Protein AF-W7QNR9-F1 (afdb_monomer)

Radius of gyration: 24.82 Å; Cα contacts (8 Å, |Δi|>4): 281; chains: 1; bounding box: 29×34×114 Å

Secondary structure (DSSP, 8-state):
-----GGGSSSSSSSS-S-SSS--SS--PEEEEEEEEE-S-----S--EEEEEEEEPPTT-SS--TTTSEEEEEEEEE--SS--EEEEEE-SEEEEEEEEEESSSSSS--B-TTS-B-S-EEETT----SSSSPPGGGGEEEESS-EEEEEEEB----------

Foldseek 3Di:
DDPDDPVVVVVPPPDPPPPPDPPPDQPFFAKEKEWEDEPDPDDPPDFWKKKKWKWDDDPPDPADDPVRTDTPDMDIDTDDPPTDMDMDTGTWDKMWMKMWIDPPPPSDQDADPQQATQTFIKAAPGDDQPRHDDTSVNRMDTDPHHDYGYIYTYHDPDPPPPPD

InterPro domains:
  IPR018673 Protein of unknown function DUF2141 [PF09912] (77-145)

Solvent-accessible surface area (backbone atoms only — not comparable to full-atom values): 10393 Å² total; per-residue (Å²): 139,83,84,80,71,70,80,71,71,70,76,80,76,80,86,86,83,85,82,84,80,92,81,84,82,73,77,64,56,31,48,39,36,38,42,52,41,70,76,58,93,71,80,73,91,60,92,38,38,36,40,40,40,33,28,35,76,67,84,95,63,94,77,64,55,81,88,76,46,48,75,75,49,74,50,73,43,73,64,49,95,86,66,40,75,46,81,49,68,45,51,68,45,65,36,24,34,43,35,35,41,40,87,80,79,77,86,56,90,52,59,44,99,82,51,35,54,67,39,34,36,25,30,34,86,53,66,81,63,86,84,18,75,70,56,48,78,63,16,46,50,78,37,86,53,78,45,75,45,82,33,49,26,46,56,55,80,68,78,76,75,78,78,129

Nearest PDB structures (foldseek):
  7u23-assembly1_E  TM=4.316E-01  e=7.483E-01  Homo sapiens
  7u23-assembly1_F  TM=3.885E-01  e=6.688E-01  Homo sapiens
  1zlg-assembly1_A  TM=4.260E-01  e=2.054E+00  Homo sapiens
  7tyj-assembly1_B  TM=4.351E-01  e=1.736E+00  Homo sapiens
  2v9u-assembly1_A  TM=2.848E-01  e=7.898E+00  Mycolicibacterium smegmatis MC2 155

pLDDT: mean 80.39, std 18.27, range [36.78, 97.88]

Organism: NCBI:txid1328313

Mean predicted aligned error: 11.28 Å

Structure (mmCIF, N/CA/C/O backbone):
data_AF-W7QNR9-F1
#
_entry.id   AF-W7QNR9-F1
#
loop_
_atom_site.group_PDB
_atom_site.id
_atom_site.type_symbol
_atom_site.label_atom_id
_atom_site.label_alt_id
_atom_site.label_comp_id
_atom_site.label_asym_id
_atom_site.label_entity_id
_atom_site.label_seq_id
_atom_site.pdbx_PDB_ins_code
_atom_site.Cartn_x
_atom_site.Cartn_y
_atom_site.Cartn_z
_atom_site.occupancy
_atom_site.B_iso_or_equiv
_atom_site.auth_seq_id
_atom_site.auth_comp_id
_atom_site.auth_asym_id
_atom_site.auth_atom_id
_atom_site.pdbx_PDB_model_num
ATOM 1 N N . MET A 1 1 ? 7.020 2.705 78.654 1.00 44.97 1 MET A N 1
ATOM 2 C CA . MET A 1 1 ? 5.862 2.042 78.012 1.00 44.97 1 MET A CA 1
ATOM 3 C C . MET A 1 1 ? 5.223 3.017 77.033 1.00 44.97 1 MET A C 1
ATOM 5 O O . MET A 1 1 ? 4.418 3.840 77.438 1.00 44.97 1 MET A O 1
ATOM 9 N N . ILE A 1 2 ? 5.637 2.976 75.766 1.00 47.62 2 ILE A N 1
ATOM 10 C CA . ILE A 1 2 ? 5.077 3.809 74.694 1.00 47.62 2 ILE A CA 1
ATOM 11 C C . ILE A 1 2 ? 4.026 2.949 73.990 1.00 47.62 2 ILE A C 1
ATOM 13 O O . ILE A 1 2 ? 4.364 1.916 73.416 1.00 47.62 2 ILE A O 1
ATOM 17 N N . ARG A 1 3 ? 2.745 3.317 74.095 1.00 44.94 3 ARG A N 1
ATOM 18 C CA . ARG A 1 3 ? 1.669 2.655 73.346 1.00 44.94 3 ARG A CA 1
ATOM 19 C C . ARG A 1 3 ? 1.668 3.211 71.924 1.00 44.94 3 ARG A C 1
ATOM 21 O O . ARG A 1 3 ? 1.241 4.339 71.702 1.00 44.94 3 ARG A O 1
ATOM 28 N N . LEU A 1 4 ? 2.186 2.425 70.983 1.00 48.94 4 LEU A N 1
ATOM 29 C CA . LEU A 1 4 ? 2.176 2.745 69.559 1.00 48.94 4 LEU A CA 1
ATOM 30 C C . LEU A 1 4 ? 0.757 2.519 69.014 1.00 48.94 4 LEU A C 1
ATOM 32 O O . LEU A 1 4 ? 0.228 1.410 69.055 1.00 48.94 4 LEU A O 1
ATOM 36 N N . ASN A 1 5 ? 0.115 3.599 68.577 1.00 49.12 5 ASN A N 1
ATOM 37 C CA . ASN A 1 5 ? -1.287 3.620 68.177 1.00 49.12 5 ASN A CA 1
ATOM 38 C C . ASN A 1 5 ? -1.418 3.135 66.719 1.00 49.12 5 ASN A C 1
ATOM 40 O O . ASN A 1 5 ? -1.276 3.907 65.773 1.00 49.12 5 ASN A O 1
ATOM 44 N N . ILE A 1 6 ? -1.657 1.833 66.541 1.00 57.91 6 ILE A N 1
ATOM 45 C CA . ILE A 1 6 ? -1.739 1.140 65.235 1.00 57.91 6 ILE A CA 1
ATOM 46 C C . ILE A 1 6 ? -2.914 1.648 64.367 1.00 57.91 6 ILE A C 1
ATOM 48 O O . ILE A 1 6 ? -2.947 1.432 63.158 1.00 57.91 6 ILE A O 1
ATOM 52 N N . ALA A 1 7 ? -3.846 2.415 64.939 1.00 51.53 7 ALA A N 1
ATOM 53 C CA . ALA A 1 7 ? -5.002 2.957 64.227 1.00 51.53 7 ALA A CA 1
ATOM 54 C C . ALA A 1 7 ? -4.673 4.058 63.192 1.00 51.53 7 ALA A C 1
ATOM 56 O O . ALA A 1 7 ? -5.532 4.389 62.377 1.00 51.53 7 ALA A O 1
ATOM 57 N N . PHE A 1 8 ? -3.455 4.619 63.185 1.00 48.22 8 PHE A N 1
ATOM 58 C CA . PHE A 1 8 ? -3.082 5.668 62.222 1.00 48.22 8 PHE A CA 1
ATOM 59 C C . PHE A 1 8 ? -2.482 5.125 60.912 1.00 48.22 8 PHE A C 1
ATOM 61 O O . PHE A 1 8 ? -2.450 5.835 59.913 1.00 48.22 8 PHE A O 1
ATOM 68 N N . LEU A 1 9 ? -2.061 3.855 60.875 1.00 48.34 9 LEU A N 1
ATOM 69 C CA . LEU A 1 9 ? -1.374 3.275 59.709 1.00 48.34 9 LEU A CA 1
ATOM 70 C C . LEU A 1 9 ? -2.316 2.544 58.734 1.00 48.34 9 LEU A C 1
ATOM 72 O O . LEU A 1 9 ? -1.913 2.189 57.633 1.00 48.34 9 LEU A O 1
ATOM 76 N N . VAL A 1 10 ? -3.593 2.369 59.093 1.00 48.84 10 VAL A N 1
ATOM 77 C CA . VAL A 1 10 ? -4.581 1.620 58.284 1.00 48.84 10 VAL A CA 1
ATOM 78 C C . VAL A 1 10 ? -5.499 2.537 57.454 1.00 48.84 10 VAL A C 1
ATOM 80 O O . VAL A 1 10 ? -6.299 2.067 56.653 1.00 48.84 10 VAL A O 1
ATOM 83 N N . ARG A 1 11 ? -5.361 3.867 57.556 1.00 47.59 11 ARG A N 1
ATOM 84 C CA . ARG A 1 11 ? -6.134 4.831 56.739 1.00 47.59 11 ARG A CA 1
ATOM 85 C C . ARG A 1 11 ? -5.414 5.358 55.495 1.00 47.59 11 ARG A C 1
ATOM 87 O O . ARG A 1 11 ? -6.003 6.132 54.752 1.00 47.59 11 ARG A O 1
ATOM 94 N N . PHE A 1 12 ? -4.193 4.896 55.229 1.00 45.00 12 PHE A N 1
ATOM 95 C CA . PHE A 1 12 ? -3.447 5.222 54.007 1.00 45.00 12 PHE A CA 1
ATOM 96 C C . PHE A 1 12 ? -3.138 3.977 53.161 1.00 45.00 12 PHE A C 1
ATOM 98 O O . PHE A 1 12 ? -2.129 3.905 52.471 1.00 45.00 12 PHE A O 1
ATOM 105 N N . LEU A 1 13 ? -4.016 2.972 53.221 1.00 50.19 13 LEU A N 1
ATOM 106 C CA . LEU A 1 13 ? -3.968 1.787 52.360 1.00 50.19 13 LEU A CA 1
ATOM 107 C C . LEU A 1 13 ? -5.317 1.549 51.663 1.00 50.19 13 LEU A C 1
ATOM 109 O O . LEU A 1 13 ? -5.764 0.420 51.500 1.00 50.19 13 LEU A O 1
ATOM 113 N N . PHE A 1 14 ? -5.995 2.634 51.291 1.00 50.06 14 PHE A N 1
ATOM 114 C CA . PHE A 1 14 ? -7.274 2.597 50.582 1.00 50.06 14 PHE A CA 1
ATOM 115 C C . PHE A 1 14 ? -7.333 3.727 49.544 1.00 50.06 14 PHE A C 1
ATOM 117 O O . PHE A 1 14 ? -8.154 4.627 49.630 1.00 50.06 14 PHE A O 1
ATOM 124 N N . CYS A 1 15 ? -6.390 3.728 48.596 1.00 45.91 15 CYS A N 1
ATOM 125 C CA . CYS A 1 15 ? -6.476 4.537 47.368 1.00 45.91 15 CYS A CA 1
ATOM 126 C C . CYS A 1 15 ? -5.542 4.028 46.249 1.00 45.91 15 CYS A C 1
ATOM 128 O O . CYS A 1 15 ? -5.011 4.805 45.465 1.00 45.91 15 CYS A O 1
ATOM 130 N N . LEU A 1 16 ? -5.318 2.711 46.171 1.00 51.81 16 LEU A N 1
ATOM 131 C CA . LEU A 1 16 ? -4.515 2.077 45.112 1.00 51.81 16 LEU A CA 1
ATOM 132 C C . LEU A 1 16 ? -5.196 0.827 44.527 1.00 51.81 16 LEU A C 1
ATOM 134 O O . LEU A 1 16 ? -4.532 -0.117 44.125 1.00 51.81 16 LEU A O 1
ATOM 138 N N . LEU A 1 17 ? -6.531 0.806 44.471 1.00 52.75 17 LEU A N 1
ATOM 139 C CA . LEU A 1 17 ? -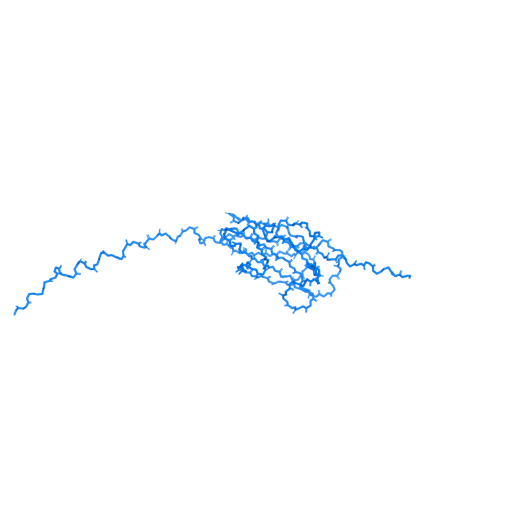7.296 -0.267 43.818 1.00 52.75 17 LEU A CA 1
ATOM 140 C C . LEU A 1 17 ? -8.424 0.308 42.949 1.00 52.75 17 LEU A C 1
ATOM 142 O O . LEU A 1 17 ? -9.589 -0.032 43.112 1.00 52.75 17 LEU A O 1
ATOM 146 N N . ALA A 1 18 ? -8.072 1.206 42.028 1.00 51.34 18 ALA A N 1
ATOM 147 C CA . ALA A 1 18 ? -8.971 1.646 40.955 1.00 51.34 18 ALA A CA 1
ATOM 148 C C . ALA A 1 18 ? -8.267 1.730 39.586 1.00 51.34 18 ALA A C 1
ATOM 150 O O . ALA A 1 18 ? -8.649 2.517 38.731 1.00 51.34 18 ALA A O 1
ATOM 151 N N . PHE A 1 19 ? -7.239 0.903 39.368 1.00 54.84 19 PHE A N 1
ATOM 152 C CA . PHE A 1 19 ? -6.662 0.668 38.036 1.00 54.84 19 PHE A CA 1
ATOM 153 C C . PHE A 1 19 ? -6.503 -0.827 37.733 1.00 54.84 19 PHE A C 1
ATOM 155 O O . PHE A 1 19 ? -5.618 -1.236 36.988 1.00 54.84 19 PHE A O 1
ATOM 162 N N . SER A 1 20 ? -7.356 -1.680 38.298 1.00 47.09 20 SER A N 1
ATOM 163 C CA . SER A 1 20 ? -7.442 -3.072 37.856 1.00 47.09 20 SER A CA 1
ATOM 164 C C . SER A 1 20 ? -8.503 -3.205 36.763 1.00 47.09 20 SER A C 1
ATOM 166 O O . SER A 1 20 ? -9.695 -3.114 37.040 1.00 47.09 20 SER A O 1
ATOM 168 N N . SER A 1 21 ? -8.029 -3.478 35.545 1.00 50.34 21 SER A N 1
ATOM 169 C CA . SER A 1 21 ? -8.770 -4.081 34.424 1.00 50.34 21 SER A CA 1
ATOM 170 C C . SER A 1 21 ? -9.635 -3.199 33.520 1.00 50.34 21 SER A C 1
ATOM 172 O O . SER A 1 21 ? -10.774 -3.543 33.228 1.00 50.34 21 SER A O 1
ATOM 174 N N . VAL A 1 22 ? -9.049 -2.165 32.909 1.00 54.72 22 VAL A N 1
ATOM 175 C CA . VAL A 1 22 ? -9.514 -1.721 31.574 1.00 54.72 22 VAL A CA 1
ATOM 176 C C . VAL A 1 22 ? -8.348 -1.689 30.584 1.00 54.72 22 VAL A C 1
ATOM 178 O O . VAL A 1 22 ? -8.018 -0.661 30.011 1.00 54.72 22 VAL A O 1
ATOM 181 N N . LYS A 1 23 ? -7.658 -2.820 30.420 1.00 54.06 23 LYS A N 1
ATOM 182 C CA . LYS A 1 23 ? -6.692 -3.0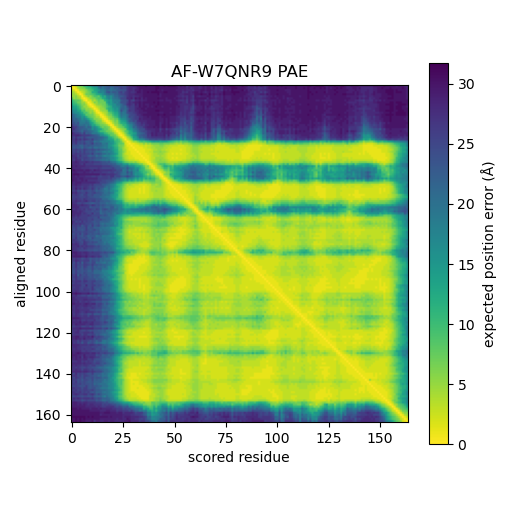41 29.330 1.00 54.06 23 LYS A CA 1
ATOM 183 C C . LYS A 1 23 ? -6.601 -4.532 29.018 1.00 54.06 23 LYS A C 1
ATOM 185 O O . LYS A 1 23 ? -5.625 -5.161 29.399 1.00 54.06 23 LYS A O 1
ATOM 190 N N . SER A 1 24 ? -7.620 -5.136 28.408 1.00 52.06 24 SER A N 1
ATOM 191 C CA . SER A 1 24 ? -7.444 -6.495 27.859 1.00 52.06 24 SER A CA 1
ATOM 192 C C . SER A 1 24 ? -8.574 -6.935 26.927 1.00 52.06 24 SER A C 1
ATOM 194 O O . SER A 1 24 ? -9.223 -7.946 27.154 1.00 52.06 24 SER A O 1
ATOM 196 N N . LEU A 1 25 ? -8.842 -6.157 25.879 1.00 50.56 25 LEU A N 1
ATOM 197 C CA . LEU A 1 25 ? -9.560 -6.650 24.690 1.00 50.56 25 LEU A CA 1
ATOM 198 C C . LEU A 1 25 ? -8.908 -6.178 23.372 1.00 50.56 25 LEU A C 1
ATOM 200 O O . LEU A 1 25 ? -9.294 -6.641 22.310 1.00 50.56 25 LEU A O 1
ATOM 204 N N . ALA A 1 26 ? -7.890 -5.309 23.431 1.00 53.50 26 ALA A N 1
ATOM 205 C CA . ALA A 1 26 ? -7.211 -4.739 22.260 1.00 53.50 26 ALA A CA 1
ATOM 206 C C . ALA A 1 26 ? -5.918 -5.481 21.844 1.00 53.50 26 ALA A C 1
ATOM 208 O O . ALA A 1 26 ? -5.225 -5.032 20.936 1.00 53.50 26 ALA A O 1
ATOM 209 N N . ASP A 1 27 ? -5.568 -6.593 22.502 1.00 61.16 27 ASP A N 1
ATOM 210 C CA . ASP A 1 27 ? -4.241 -7.227 22.359 1.00 61.16 27 ASP A CA 1
ATOM 211 C C . ASP A 1 27 ? -4.179 -8.385 21.350 1.00 61.16 27 ASP A C 1
ATOM 213 O O . ASP A 1 27 ? -3.099 -8.885 21.024 1.00 61.16 27 ASP A O 1
ATOM 217 N N . SER A 1 28 ? -5.316 -8.834 20.815 1.00 81.75 28 SER A N 1
ATOM 218 C CA . SER A 1 28 ? -5.305 -9.838 19.753 1.00 81.75 28 SER A CA 1
ATOM 219 C C . SER A 1 28 ? -4.919 -9.179 18.429 1.00 81.75 28 SER A C 1
ATOM 221 O O . SER A 1 28 ? -5.746 -8.542 17.777 1.00 81.75 28 SER A O 1
ATOM 223 N N . LYS A 1 29 ? -3.658 -9.337 18.016 1.00 93.56 29 LYS A N 1
ATOM 224 C CA . LYS A 1 29 ? -3.232 -8.976 16.660 1.00 93.56 29 LYS A CA 1
ATOM 225 C C . LYS A 1 29 ? -3.916 -9.893 15.644 1.00 93.56 29 LYS A C 1
ATOM 227 O O . LYS A 1 29 ? -3.768 -11.115 15.710 1.00 93.56 29 LYS A O 1
ATOM 232 N N . LEU A 1 30 ? -4.631 -9.297 14.703 1.00 95.81 30 LEU A N 1
ATOM 233 C CA . LEU A 1 30 ? -5.327 -9.963 13.614 1.00 95.81 30 LEU A CA 1
ATOM 234 C C . LEU A 1 30 ? -4.379 -10.165 12.424 1.00 95.81 30 LEU A C 1
ATOM 236 O O . LEU A 1 30 ? -3.525 -9.308 12.175 1.00 95.81 30 LEU A O 1
ATOM 240 N N . PRO A 1 31 ? -4.485 -11.291 11.698 1.00 97.12 31 PRO A N 1
ATOM 241 C CA . PRO A 1 31 ? -3.691 -11.520 10.501 1.00 97.12 31 PRO A CA 1
ATOM 242 C C . PRO A 1 31 ? -4.174 -10.624 9.355 1.00 97.12 31 PRO A C 1
ATOM 244 O O . PRO A 1 31 ? -5.373 -10.502 9.106 1.00 97.12 31 PRO A O 1
ATOM 247 N N . LEU A 1 32 ? -3.218 -10.025 8.653 1.00 97.44 32 LEU A N 1
ATOM 248 C CA . LEU A 1 32 ? -3.436 -9.140 7.517 1.00 97.44 32 LEU A CA 1
ATOM 249 C C . LEU A 1 32 ? -2.510 -9.558 6.374 1.00 97.44 32 LEU A C 1
ATOM 251 O O . LEU A 1 32 ? -1.290 -9.546 6.532 1.00 97.44 32 LEU A O 1
ATOM 255 N N . GLY A 1 33 ? -3.090 -9.924 5.237 1.00 97.00 33 GLY A N 1
ATOM 256 C CA . GLY A 1 33 ? -2.375 -10.332 4.034 1.00 97.00 33 GLY A CA 1
ATOM 257 C C . GLY A 1 33 ? -2.536 -9.331 2.892 1.00 97.00 33 GLY A C 1
ATOM 258 O O . GLY A 1 33 ? -3.632 -8.829 2.647 1.00 97.00 33 GLY A O 1
ATOM 259 N N . PHE A 1 34 ? -1.466 -9.100 2.137 1.00 97.75 34 PHE A N 1
ATOM 260 C CA . PHE A 1 34 ? -1.510 -8.368 0.873 1.00 97.75 34 PHE A CA 1
ATOM 261 C C . PHE A 1 34 ? -0.967 -9.236 -0.249 1.00 97.75 34 PHE A C 1
ATOM 263 O O . PHE A 1 34 ? 0.200 -9.627 -0.231 1.00 97.75 34 PHE A O 1
ATOM 270 N N . ASN A 1 35 ? -1.807 -9.516 -1.237 1.00 96.38 35 ASN A N 1
ATOM 271 C CA . ASN A 1 35 ? -1.392 -10.156 -2.473 1.00 96.38 35 ASN A CA 1
ATOM 272 C C . ASN A 1 35 ? -1.076 -9.074 -3.507 1.00 96.38 35 ASN A C 1
ATOM 274 O O . ASN A 1 35 ? -1.967 -8.380 -3.997 1.00 96.38 35 ASN A O 1
ATOM 278 N N . ILE A 1 36 ? 0.208 -8.892 -3.798 1.00 94.62 36 ILE A N 1
ATOM 279 C CA . ILE A 1 36 ? 0.696 -7.778 -4.601 1.00 94.62 36 ILE A CA 1
ATOM 280 C C . ILE A 1 36 ? 0.916 -8.248 -6.035 1.00 94.62 36 ILE A C 1
ATOM 282 O O . ILE A 1 36 ? 1.752 -9.101 -6.331 1.00 94.62 36 ILE A O 1
ATOM 286 N N . THR A 1 37 ? 0.174 -7.633 -6.946 1.00 91.38 37 THR A N 1
ATOM 287 C CA . THR A 1 37 ? 0.260 -7.872 -8.384 1.00 91.38 37 THR A CA 1
ATOM 288 C C . THR A 1 37 ? 0.754 -6.618 -9.078 1.00 91.38 37 THR A C 1
ATOM 290 O O . THR A 1 37 ? 0.336 -5.505 -8.761 1.00 91.38 37 THR A O 1
ATOM 293 N N . ILE A 1 38 ? 1.648 -6.786 -10.043 1.00 86.62 38 ILE A N 1
ATOM 294 C CA . ILE A 1 38 ? 2.074 -5.692 -10.907 1.00 86.62 38 ILE A CA 1
ATOM 295 C C . ILE A 1 38 ? 1.277 -5.803 -12.195 1.00 86.62 38 ILE A C 1
ATOM 297 O O . ILE A 1 38 ? 1.236 -6.857 -12.820 1.00 86.62 38 ILE A O 1
ATOM 301 N N . THR A 1 39 ? 0.609 -4.717 -12.564 1.00 75.06 39 THR A N 1
ATOM 302 C CA . THR A 1 39 ? -0.313 -4.701 -13.711 1.00 75.06 39 THR A CA 1
ATOM 303 C C . THR A 1 39 ? 0.351 -4.384 -15.049 1.00 75.06 39 THR A C 1
ATOM 305 O O . THR A 1 39 ? -0.345 -4.332 -16.059 1.00 75.06 39 THR A O 1
ATOM 308 N N . ASP A 1 40 ? 1.660 -4.141 -15.069 1.00 67.69 40 ASP A N 1
ATOM 309 C CA . ASP A 1 40 ? 2.391 -3.781 -16.283 1.00 67.69 40 ASP A CA 1
ATOM 310 C C . ASP A 1 40 ? 3.180 -4.973 -16.835 1.00 67.69 40 ASP A C 1
ATOM 312 O O . ASP A 1 40 ? 3.671 -5.808 -16.077 1.00 67.69 40 ASP A O 1
ATOM 316 N N . ASP A 1 41 ? 3.381 -4.990 -18.152 1.00 58.56 41 ASP A N 1
ATOM 317 C CA . ASP A 1 41 ? 4.182 -5.992 -18.876 1.00 58.56 41 ASP A CA 1
ATOM 318 C C . ASP A 1 41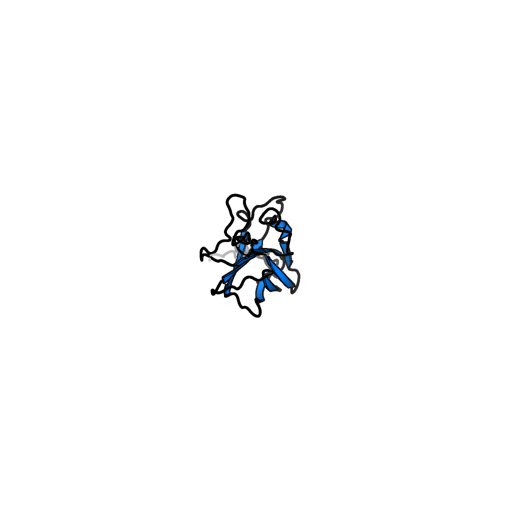 ? 5.697 -5.782 -18.663 1.00 58.56 41 ASP A C 1
ATOM 320 O O . ASP A 1 41 ? 6.537 -6.229 -19.454 1.00 58.56 41 ASP A O 1
ATOM 324 N N . PHE A 1 42 ? 6.071 -5.023 -17.631 1.00 59.44 42 PHE A N 1
ATOM 325 C CA . PHE A 1 42 ? 7.440 -4.602 -17.410 1.00 59.44 42 PHE A CA 1
ATOM 326 C C . PHE A 1 42 ? 8.283 -5.806 -16.989 1.00 59.44 42 PHE A C 1
ATOM 328 O O . PHE A 1 42 ? 8.045 -6.437 -15.959 1.00 59.44 42 PHE A O 1
ATOM 335 N N . LYS A 1 43 ? 9.300 -6.130 -17.791 1.00 57.38 43 LYS A N 1
ATOM 336 C CA . LYS A 1 43 ? 10.303 -7.122 -17.412 1.00 57.38 43 LYS A CA 1
ATOM 337 C C . LYS A 1 43 ? 11.254 -6.484 -16.412 1.00 57.38 43 LYS A C 1
ATOM 339 O O . LYS A 1 43 ? 12.126 -5.696 -16.769 1.00 57.38 43 LYS A O 1
ATOM 344 N N . TYR A 1 44 ? 11.061 -6.820 -15.148 1.00 61.34 44 TYR A N 1
ATOM 345 C CA . TYR A 1 44 ? 11.954 -6.430 -14.071 1.00 61.34 44 TYR A CA 1
ATOM 346 C C . TYR A 1 44 ? 13.248 -7.259 -14.164 1.00 61.34 44 TYR A C 1
ATOM 348 O O . TYR A 1 44 ? 13.342 -8.349 -13.617 1.00 61.34 44 TYR A O 1
ATOM 356 N N . GLU A 1 45 ? 14.240 -6.766 -14.916 1.00 57.53 45 GLU A N 1
ATOM 357 C CA . GLU A 1 45 ? 15.539 -7.442 -15.127 1.00 57.53 45 GLU A CA 1
ATOM 358 C C . GLU A 1 45 ? 16.490 -7.351 -13.915 1.00 57.53 45 GLU A C 1
ATOM 360 O O . GLU A 1 45 ? 17.546 -7.981 -13.902 1.00 57.53 45 GLU A O 1
ATOM 365 N N . LYS A 1 46 ? 16.130 -6.571 -12.887 1.00 66.12 46 LYS A N 1
ATOM 366 C CA . LYS A 1 46 ? 16.884 -6.422 -11.634 1.00 66.12 46 LYS A CA 1
ATOM 367 C C . LYS A 1 46 ? 16.099 -6.988 -10.450 1.00 66.12 46 LYS A C 1
ATOM 369 O O . LYS A 1 46 ? 14.874 -7.056 -10.482 1.00 66.12 46 LYS A O 1
ATOM 374 N N . ASN A 1 47 ? 16.818 -7.319 -9.379 1.00 73.50 47 ASN A N 1
ATOM 375 C CA . ASN A 1 47 ? 16.220 -7.592 -8.074 1.00 73.50 47 ASN A CA 1
ATOM 376 C C . ASN A 1 47 ? 15.696 -6.275 -7.496 1.00 73.50 47 ASN A C 1
ATOM 378 O O . ASN A 1 47 ? 16.472 -5.495 -6.951 1.00 73.50 47 ASN A O 1
ATOM 382 N N . PHE A 1 48 ? 14.403 -6.014 -7.649 1.00 83.19 48 PHE A N 1
ATOM 383 C CA . PHE A 1 48 ? 13.764 -4.865 -7.017 1.00 83.19 48 PHE A CA 1
ATOM 384 C C . PHE A 1 48 ? 13.196 -5.241 -5.651 1.00 83.19 48 PHE A C 1
ATOM 386 O O . PHE A 1 48 ? 12.913 -6.412 -5.390 1.00 83.19 48 PHE A O 1
ATOM 393 N N . VAL A 1 49 ? 13.005 -4.246 -4.791 1.00 90.25 49 VAL A N 1
ATOM 394 C CA . VAL A 1 49 ? 12.396 -4.418 -3.471 1.00 90.25 49 VAL A CA 1
ATOM 395 C C . VAL A 1 49 ? 10.995 -3.820 -3.498 1.00 90.25 49 VAL A C 1
ATOM 397 O O . VAL A 1 49 ? 10.792 -2.701 -3.962 1.00 90.25 49 VAL A O 1
ATOM 400 N N . ILE A 1 50 ? 10.018 -4.579 -3.006 1.00 92.62 50 ILE A N 1
ATOM 401 C CA . ILE A 1 50 ? 8.679 -4.077 -2.718 1.00 92.62 50 ILE A CA 1
ATOM 402 C C . ILE A 1 50 ? 8.695 -3.494 -1.314 1.00 92.62 50 ILE A C 1
ATOM 404 O O . ILE A 1 50 ? 8.973 -4.199 -0.344 1.00 92.62 50 ILE A O 1
ATOM 408 N N . HIS A 1 51 ? 8.331 -2.225 -1.218 1.00 95.62 51 HIS A N 1
ATOM 409 C CA . HIS A 1 51 ? 8.093 -1.515 0.023 1.00 95.62 51 HIS A CA 1
ATOM 410 C C . HIS A 1 51 ? 6.596 -1.539 0.309 1.00 95.62 51 HIS A C 1
ATOM 412 O O . HIS A 1 51 ? 5.787 -1.158 -0.533 1.00 95.62 51 HIS A O 1
ATOM 418 N N . THR A 1 52 ? 6.227 -2.007 1.494 1.00 96.56 52 THR A N 1
ATOM 419 C CA . THR A 1 52 ? 4.868 -1.975 2.038 1.00 96.56 52 THR A CA 1
ATOM 420 C C . THR A 1 52 ? 4.880 -1.062 3.247 1.00 96.56 52 THR A C 1
ATOM 422 O O . THR A 1 52 ? 5.605 -1.329 4.198 1.00 96.56 52 THR A O 1
ATOM 425 N N . GLN A 1 53 ? 4.090 0.001 3.222 1.00 96.88 53 GLN A N 1
ATOM 426 C CA . GLN A 1 53 ? 3.993 0.973 4.305 1.00 96.88 53 GLN A CA 1
ATOM 427 C C . GLN A 1 53 ? 2.560 1.012 4.818 1.00 96.88 53 GLN A C 1
ATOM 429 O O . GLN A 1 53 ? 1.623 1.168 4.033 1.00 96.88 53 GLN A O 1
ATOM 434 N N . ILE A 1 54 ? 2.400 0.862 6.131 1.00 97.19 54 ILE A N 1
ATOM 435 C CA . ILE A 1 54 ? 1.115 0.884 6.823 1.00 97.19 54 ILE A CA 1
ATOM 436 C C . ILE A 1 54 ? 1.050 2.125 7.697 1.00 97.19 54 ILE A C 1
ATOM 438 O O . ILE A 1 54 ? 1.942 2.385 8.503 1.00 97.19 54 ILE A O 1
ATOM 442 N N . TYR A 1 55 ? -0.048 2.849 7.571 1.00 95.94 55 TYR A N 1
ATOM 443 C CA . TYR A 1 55 ? -0.294 4.120 8.222 1.00 95.94 55 TYR A CA 1
ATOM 444 C C . TYR A 1 55 ? -1.574 4.084 9.038 1.00 95.94 55 TYR A C 1
ATOM 446 O O . TYR A 1 55 ? -2.478 3.288 8.773 1.00 95.94 55 TYR A O 1
ATOM 454 N N . GLN A 1 56 ? -1.665 4.998 9.995 1.00 92.62 56 GLN A N 1
ATOM 455 C CA . GLN A 1 56 ? -2.885 5.279 10.733 1.00 92.62 56 GLN A CA 1
ATOM 456 C C . GLN A 1 56 ? -3.274 6.738 10.508 1.00 92.62 56 GLN A C 1
ATOM 458 O O . GLN A 1 56 ? -2.465 7.648 10.710 1.00 92.62 56 GLN A O 1
ATOM 463 N N . LEU A 1 57 ? -4.518 6.958 10.079 1.00 87.94 57 LEU A N 1
ATOM 464 C CA . LEU A 1 57 ? -5.064 8.305 9.980 1.00 87.94 57 LEU A CA 1
ATOM 465 C C . LEU A 1 57 ? -5.274 8.883 11.385 1.00 87.94 57 LEU A C 1
ATOM 467 O O . LEU A 1 57 ? -5.814 8.183 12.248 1.00 87.94 57 LEU A O 1
ATOM 471 N N . PRO A 1 58 ? -4.892 10.148 11.624 1.00 82.56 58 PRO A N 1
ATOM 472 C CA . PRO A 1 58 ? -5.311 10.847 12.826 1.00 82.56 58 PRO A CA 1
ATOM 473 C C . PRO A 1 58 ? -6.836 10.996 12.819 1.00 82.56 58 PRO A C 1
ATOM 475 O O . PRO A 1 58 ? -7.449 11.231 11.774 1.00 82.56 58 PRO A O 1
ATOM 478 N N . GLU A 1 59 ? -7.456 10.851 13.988 1.00 75.75 59 GLU A N 1
ATOM 479 C CA . GLU A 1 59 ? -8.883 11.114 14.111 1.00 75.75 59 GLU A CA 1
ATOM 480 C C . GLU A 1 59 ? -9.189 12.598 13.808 1.00 75.75 59 GLU A C 1
ATOM 482 O O . GLU A 1 59 ? -8.370 13.484 14.043 1.00 75.75 59 GLU A O 1
ATOM 487 N N . GLN A 1 60 ? -10.393 12.862 13.291 1.00 65.00 60 GLN A N 1
ATOM 488 C CA . GLN A 1 60 ? -10.947 14.205 13.058 1.00 65.00 60 GLN A CA 1
ATOM 489 C C . GLN A 1 60 ? -10.280 15.088 11.978 1.00 65.00 60 GLN A C 1
ATOM 491 O O . GLN A 1 60 ? -10.525 16.295 11.965 1.00 65.00 60 GLN A O 1
ATOM 496 N N . THR A 1 61 ? -9.552 14.523 11.009 1.00 68.56 61 THR A N 1
ATOM 497 C CA . THR A 1 61 ? -9.007 15.312 9.885 1.00 68.56 61 THR A CA 1
ATOM 498 C C . THR A 1 61 ? -9.638 14.932 8.545 1.00 68.56 61 THR A C 1
ATOM 500 O O . THR A 1 61 ? -9.594 13.780 8.124 1.00 68.56 61 THR A O 1
ATOM 503 N N . THR A 1 62 ? -10.232 15.912 7.859 1.00 64.56 62 THR A N 1
ATOM 504 C CA . THR A 1 62 ? -10.890 15.733 6.550 1.00 64.56 62 THR A CA 1
ATOM 505 C C . THR A 1 62 ? -9.924 15.733 5.367 1.00 64.56 62 THR A C 1
ATOM 507 O O . THR A 1 62 ? -10.264 15.199 4.316 1.00 64.56 62 THR A O 1
ATOM 510 N N . GLU A 1 63 ? -8.728 16.303 5.522 1.00 78.19 63 GLU A N 1
ATOM 511 C CA . GLU A 1 63 ? -7.729 16.416 4.458 1.00 78.19 63 GLU A CA 1
ATOM 512 C C . GLU A 1 63 ? -6.329 16.271 5.067 1.00 78.19 63 GLU A C 1
ATOM 514 O O . GLU A 1 63 ? -5.887 17.117 5.842 1.00 78.19 63 GLU A O 1
ATOM 519 N N . VAL A 1 64 ? -5.661 15.150 4.787 1.00 85.25 64 VAL A N 1
ATOM 520 C CA . VAL A 1 64 ? -4.332 14.822 5.328 1.00 85.25 64 VAL A CA 1
ATOM 521 C C . VAL A 1 64 ? -3.421 14.439 4.175 1.00 85.25 64 VAL A C 1
ATOM 523 O O . VAL A 1 64 ? -3.860 13.737 3.267 1.00 85.25 64 VAL A O 1
ATOM 526 N N . ASN A 1 65 ? -2.154 14.850 4.211 1.00 87.94 65 ASN A N 1
ATOM 527 C CA . ASN A 1 65 ? -1.161 14.402 3.237 1.00 87.94 65 ASN A CA 1
ATOM 528 C C . ASN A 1 65 ? -0.425 13.155 3.734 1.00 87.94 65 ASN A C 1
ATOM 530 O O . ASN A 1 65 ? -0.264 12.946 4.935 1.00 87.94 65 ASN A O 1
ATOM 534 N N . TRP A 1 66 ? 0.123 12.369 2.806 1.00 88.12 66 TRP A N 1
ATOM 535 C CA . TRP A 1 66 ? 0.958 11.201 3.125 1.00 88.12 66 TRP A CA 1
ATOM 536 C C . TRP A 1 66 ? 2.190 11.525 3.986 1.00 88.12 66 TRP A C 1
ATOM 538 O O . TRP A 1 66 ? 2.693 10.646 4.677 1.00 88.12 66 TRP A O 1
ATOM 548 N N . ALA A 1 67 ? 2.677 12.768 3.957 1.00 86.81 67 ALA A N 1
ATOM 549 C CA . ALA A 1 67 ? 3.798 13.214 4.786 1.00 86.81 67 ALA A CA 1
ATOM 550 C C . ALA A 1 67 ? 3.413 13.460 6.258 1.00 86.81 67 ALA A C 1
ATOM 552 O O . ALA A 1 67 ? 4.289 13.459 7.119 1.00 86.81 67 ALA A O 1
ATOM 553 N N . ASP A 1 68 ? 2.120 13.653 6.534 1.00 87.69 68 ASP A N 1
ATOM 554 C CA . ASP A 1 68 ? 1.608 14.094 7.836 1.00 87.69 68 ASP A CA 1
ATOM 555 C C . ASP A 1 68 ? 0.922 12.957 8.619 1.00 87.69 68 ASP A C 1
ATOM 557 O O . ASP A 1 68 ? 0.486 13.151 9.755 1.00 87.69 68 ASP A O 1
ATOM 561 N N . ILE A 1 69 ? 0.804 11.765 8.024 1.00 90.56 69 ILE A N 1
ATOM 562 C CA . ILE A 1 69 ? 0.209 10.586 8.666 1.00 90.56 69 ILE A CA 1
ATOM 563 C C . ILE A 1 69 ? 1.262 9.742 9.386 1.00 90.56 69 ILE A C 1
ATOM 565 O O . ILE A 1 69 ? 2.408 9.620 8.955 1.00 90.56 69 ILE A O 1
ATOM 569 N N . LEU A 1 70 ? 0.850 9.107 10.483 1.00 90.44 70 LEU A N 1
ATOM 570 C CA . LEU A 1 70 ? 1.725 8.250 11.271 1.00 90.44 70 LEU A CA 1
ATOM 571 C C . LEU A 1 70 ? 1.969 6.925 10.543 1.00 90.44 70 LEU A C 1
ATOM 573 O O . LEU A 1 70 ? 1.033 6.148 10.345 1.00 90.44 70 LEU A O 1
ATOM 577 N N . GLU A 1 71 ? 3.226 6.640 10.199 1.00 94.06 71 GLU A N 1
ATOM 578 C CA . GLU A 1 71 ? 3.640 5.300 9.773 1.00 94.06 71 GLU A CA 1
ATOM 579 C C . GLU A 1 71 ? 3.657 4.367 10.990 1.00 94.06 71 GLU A C 1
ATOM 581 O O . GLU A 1 71 ? 4.407 4.566 11.945 1.00 94.06 71 GLU A O 1
ATOM 586 N N . VAL A 1 72 ? 2.797 3.350 10.964 1.00 94.69 72 VAL A N 1
ATOM 587 C CA . VAL A 1 72 ? 2.683 2.331 12.014 1.00 94.69 72 VAL A CA 1
ATOM 588 C C . VAL A 1 72 ? 3.779 1.288 11.851 1.00 94.69 72 VAL A C 1
ATOM 590 O O . VAL A 1 72 ? 4.383 0.847 12.829 1.00 94.69 72 VAL A O 1
ATOM 593 N N . THR A 1 73 ? 4.003 0.845 10.615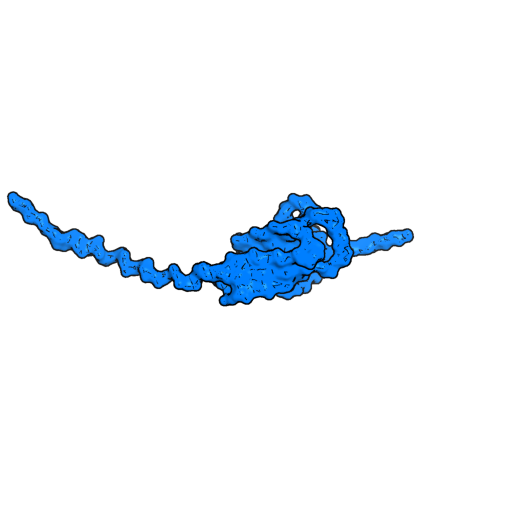 1.00 95.12 73 THR A N 1
ATOM 594 C CA . THR A 1 73 ? 5.019 -0.152 10.287 1.00 95.12 73 THR A CA 1
ATOM 595 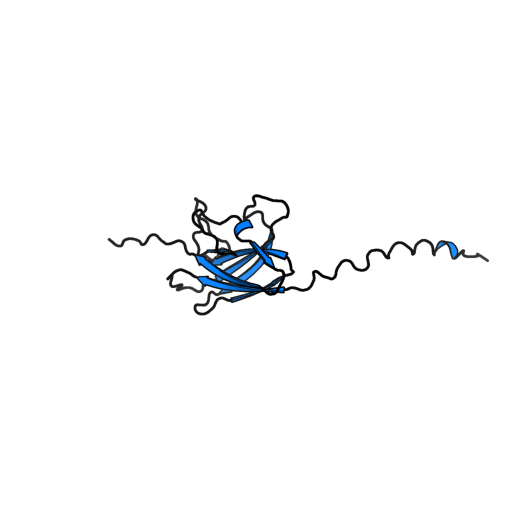C C . THR A 1 73 ? 5.308 -0.157 8.791 1.00 95.12 73 THR A C 1
ATOM 597 O O . THR A 1 73 ? 4.441 0.170 7.977 1.00 95.12 73 THR A O 1
ATOM 600 N N . SER A 1 74 ? 6.507 -0.599 8.433 1.00 95.44 74 SER A N 1
ATOM 601 C CA . SER A 1 74 ? 6.901 -0.901 7.065 1.00 95.44 74 SER A CA 1
ATOM 602 C C . SER A 1 74 ? 7.490 -2.304 6.959 1.00 95.44 74 SER A C 1
ATOM 604 O O . SER A 1 74 ? 8.049 -2.863 7.905 1.00 95.44 74 SER A O 1
ATOM 606 N N . HIS A 1 75 ? 7.315 -2.899 5.786 1.00 95.25 75 HIS A N 1
ATOM 607 C CA . HIS A 1 75 ? 7.849 -4.196 5.418 1.00 95.25 75 HIS A CA 1
ATOM 608 C C . HIS A 1 75 ? 8.484 -4.102 4.035 1.00 95.25 75 HIS A C 1
ATOM 610 O O . HIS A 1 75 ? 7.943 -3.463 3.133 1.00 95.25 75 HIS A O 1
ATOM 616 N N . HIS A 1 76 ? 9.619 -4.771 3.866 1.00 94.06 76 HIS A N 1
ATOM 617 C CA . HIS A 1 76 ? 10.393 -4.750 2.634 1.00 94.06 76 HIS A CA 1
ATOM 618 C C . HIS A 1 76 ? 10.714 -6.183 2.246 1.00 94.06 76 HIS A C 1
ATOM 620 O O . HIS A 1 76 ? 11.218 -6.948 3.072 1.00 94.06 76 HIS A O 1
ATOM 626 N N . GLN A 1 77 ? 10.445 -6.548 0.997 1.00 92.25 77 GLN A N 1
ATOM 627 C CA . GLN A 1 77 ? 10.826 -7.856 0.477 1.00 92.25 77 GLN A CA 1
ATOM 628 C C . GLN A 1 77 ? 11.286 -7.775 -0.975 1.00 92.25 77 GLN A C 1
ATOM 630 O O . GLN A 1 77 ? 10.794 -6.926 -1.720 1.00 92.25 77 GLN A O 1
ATOM 635 N N . PRO A 1 78 ? 12.186 -8.668 -1.417 1.00 90.81 78 PRO A N 1
ATOM 636 C CA . PRO A 1 78 ? 12.501 -8.790 -2.831 1.00 90.81 78 PRO A CA 1
ATOM 637 C C . PRO A 1 78 ? 11.241 -9.114 -3.638 1.00 90.81 78 PRO A C 1
ATOM 639 O O . PRO A 1 78 ? 10.454 -9.979 -3.247 1.00 90.81 78 PRO A O 1
ATOM 642 N N . TYR A 1 79 ? 11.081 -8.448 -4.777 1.00 87.62 79 TYR A N 1
ATOM 643 C CA . TYR A 1 79 ? 10.081 -8.802 -5.772 1.00 87.62 79 TYR A CA 1
ATOM 644 C C . TYR A 1 79 ? 10.358 -10.209 -6.316 1.00 87.62 79 TYR A C 1
ATOM 646 O O . TYR A 1 79 ? 11.490 -10.550 -6.665 1.00 87.62 79 TYR A O 1
ATOM 654 N N . LYS A 1 80 ? 9.304 -11.018 -6.407 1.00 86.06 80 LYS A N 1
ATOM 655 C CA . LYS A 1 80 ? 9.314 -12.368 -6.973 1.00 86.06 80 LYS A CA 1
ATOM 656 C C . LYS A 1 80 ? 8.379 -12.404 -8.177 1.00 86.06 80 LYS A C 1
ATOM 658 O O . LYS A 1 80 ? 7.273 -11.871 -8.115 1.00 86.06 80 LYS A O 1
ATOM 663 N N . SER A 1 81 ? 8.797 -13.062 -9.256 1.00 76.69 81 SER A N 1
ATOM 664 C CA . SER A 1 81 ? 7.985 -13.205 -10.476 1.00 76.69 81 SER A CA 1
ATOM 665 C C . SER A 1 81 ? 6.674 -13.951 -10.241 1.00 76.69 81 SER A C 1
ATOM 667 O O . SER A 1 81 ? 5.680 -13.657 -10.897 1.00 76.69 81 SER A O 1
ATOM 669 N N . ASP A 1 82 ? 6.678 -14.903 -9.308 1.00 79.69 82 ASP A N 1
ATOM 670 C CA . ASP A 1 82 ? 5.605 -15.892 -9.200 1.00 79.69 82 ASP A CA 1
ATOM 671 C C . ASP A 1 82 ? 4.496 -15.426 -8.250 1.00 79.69 82 ASP A C 1
ATOM 673 O O . ASP A 1 82 ? 3.317 -15.444 -8.597 1.00 79.69 82 ASP A O 1
ATOM 677 N N . SER A 1 83 ? 4.866 -14.992 -7.041 1.00 85.62 83 SER A N 1
ATOM 678 C CA . SER A 1 83 ? 3.917 -14.540 -6.020 1.00 85.62 83 SER A CA 1
ATOM 679 C C . SER A 1 83 ? 4.561 -13.558 -5.046 1.00 85.62 83 SER A C 1
ATOM 681 O O . SER A 1 83 ? 5.619 -13.852 -4.480 1.00 85.62 83 SER A O 1
ATOM 683 N N . ASN A 1 84 ? 3.880 -12.443 -4.780 1.00 92.31 84 ASN A N 1
ATOM 684 C CA . ASN A 1 84 ? 4.303 -11.437 -3.808 1.00 92.31 84 ASN A CA 1
ATOM 685 C C . ASN A 1 84 ? 3.246 -11.315 -2.710 1.00 92.31 84 ASN A C 1
ATOM 687 O O . ASN A 1 84 ? 2.381 -10.444 -2.757 1.00 92.31 84 ASN A O 1
ATOM 691 N N . LEU A 1 85 ? 3.310 -12.219 -1.734 1.00 95.00 85 LEU A N 1
ATOM 692 C CA . LEU A 1 85 ? 2.479 -12.173 -0.536 1.00 95.00 85 LEU A CA 1
ATOM 693 C C . LEU A 1 85 ? 3.237 -11.446 0.577 1.00 95.00 85 LEU A C 1
ATOM 695 O O . LEU A 1 85 ? 4.406 -11.742 0.819 1.00 95.00 85 LEU A O 1
ATOM 699 N N . VAL A 1 86 ? 2.572 -10.510 1.246 1.00 96.06 86 VAL A N 1
ATOM 700 C CA . VAL A 1 86 ? 3.042 -9.894 2.494 1.00 96.06 86 VAL A CA 1
ATOM 701 C C . VAL A 1 86 ? 2.065 -10.268 3.596 1.00 96.06 86 VAL A C 1
ATOM 703 O O . VAL A 1 86 ? 0.870 -10.026 3.452 1.00 96.06 86 VAL A O 1
ATOM 706 N N . GLU A 1 87 ? 2.565 -10.832 4.693 1.00 96.56 87 GLU A N 1
ATOM 707 C CA . GLU A 1 87 ? 1.757 -11.206 5.857 1.00 96.56 87 GLU A CA 1
ATOM 708 C C . GLU A 1 87 ? 2.194 -10.411 7.085 1.00 96.56 87 GLU A C 1
ATOM 710 O O . GLU A 1 87 ? 3.366 -10.402 7.464 1.00 96.56 87 GLU A O 1
ATOM 715 N N . LEU A 1 88 ? 1.234 -9.759 7.731 1.00 96.56 88 LEU A N 1
ATOM 716 C CA . LEU A 1 88 ? 1.420 -8.949 8.927 1.00 96.56 88 LEU A CA 1
ATOM 717 C C . LEU A 1 88 ? 0.428 -9.375 10.013 1.00 96.56 88 LEU A C 1
ATOM 719 O O . LEU A 1 88 ? -0.560 -10.068 9.764 1.00 96.56 88 LEU A O 1
ATOM 723 N N . LYS A 1 89 ? 0.690 -8.934 11.245 1.00 96.31 89 LYS A N 1
ATOM 724 C CA . LYS A 1 89 ? -0.243 -9.063 12.368 1.00 96.31 89 LYS A CA 1
ATOM 725 C C . LYS A 1 89 ? -0.383 -7.720 13.068 1.00 96.31 89 LYS A C 1
ATOM 727 O O . LYS A 1 89 ? 0.581 -7.258 13.682 1.00 96.31 89 LYS A O 1
ATOM 732 N N . LEU A 1 90 ? -1.568 -7.121 12.999 1.00 95.06 90 LEU A N 1
ATOM 733 C CA . LEU A 1 90 ? -1.857 -5.797 13.557 1.00 95.06 90 LEU A CA 1
ATOM 734 C C . LEU A 1 90 ? -3.104 -5.844 14.453 1.00 95.06 90 LEU A C 1
ATOM 736 O O . LEU A 1 90 ? -3.984 -6.666 14.211 1.00 95.06 90 LEU A O 1
ATOM 740 N N . PRO A 1 91 ? -3.187 -5.025 15.516 1.00 94.81 91 PRO A N 1
ATOM 741 C CA . PRO A 1 91 ? -4.413 -4.884 16.302 1.00 94.81 91 PRO A CA 1
ATOM 742 C C . PRO A 1 91 ? -5.604 -4.463 15.438 1.00 94.81 91 PRO A C 1
ATOM 744 O O . PRO A 1 91 ? -5.422 -3.882 14.371 1.00 94.81 91 PRO A O 1
ATOM 747 N N . ALA A 1 92 ? -6.821 -4.717 15.915 1.00 94.31 92 ALA A N 1
ATOM 748 C CA . ALA A 1 92 ? -8.013 -4.247 15.223 1.00 94.31 92 ALA A CA 1
ATOM 749 C C . ALA A 1 92 ? -8.050 -2.709 15.195 1.00 94.31 92 ALA A C 1
ATOM 751 O O . ALA A 1 92 ? -8.045 -2.078 16.255 1.00 94.31 92 ALA A O 1
ATOM 752 N N . ASN A 1 93 ? -8.038 -2.110 14.001 1.00 93.88 93 ASN A N 1
ATOM 753 C CA . ASN A 1 93 ? -8.062 -0.658 13.806 1.00 93.88 93 ASN A CA 1
ATOM 754 C C . ASN A 1 93 ? -8.341 -0.293 12.334 1.00 93.88 93 ASN A C 1
ATOM 756 O O . ASN A 1 93 ? -8.433 -1.163 11.467 1.00 93.88 93 ASN A O 1
ATOM 760 N N . GLN A 1 94 ? -8.436 1.003 12.042 1.00 9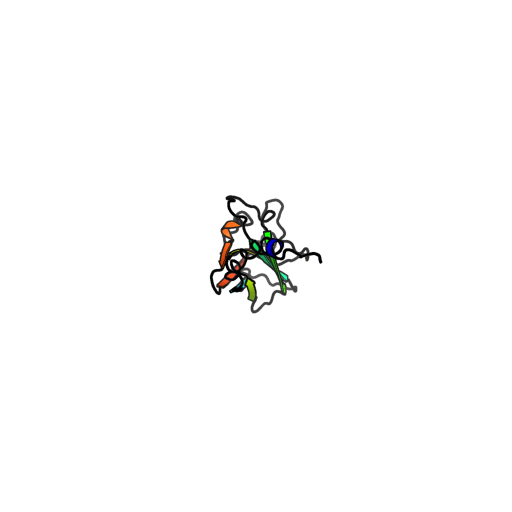3.56 94 GLN A N 1
ATOM 761 C CA . GLN A 1 94 ? -8.424 1.540 10.689 1.00 93.56 94 GLN A CA 1
ATOM 762 C C . GLN A 1 94 ? -6.991 1.860 10.253 1.00 93.56 94 GLN A C 1
ATOM 764 O O . GLN A 1 94 ? -6.265 2.590 10.929 1.00 93.56 94 GLN A O 1
ATOM 769 N N . TYR A 1 95 ? -6.603 1.324 9.100 1.00 95.56 95 TYR A N 1
ATOM 770 C CA . TYR A 1 95 ? -5.268 1.481 8.534 1.00 95.56 95 TYR A CA 1
ATOM 771 C C . TYR A 1 95 ? -5.341 1.976 7.106 1.00 95.56 95 TYR A C 1
ATOM 773 O O . TYR A 1 95 ? -6.339 1.769 6.427 1.00 95.56 95 TYR A O 1
ATOM 781 N N . CYS A 1 96 ? -4.256 2.573 6.634 1.00 96.31 96 CYS A N 1
ATOM 782 C CA . CYS A 1 96 ? -4.074 2.932 5.237 1.00 96.31 96 CYS A CA 1
ATOM 783 C C . CYS A 1 96 ? -2.762 2.338 4.753 1.00 96.31 96 CYS A C 1
ATOM 785 O O . CYS A 1 96 ? -1.807 2.264 5.522 1.00 96.31 96 CYS A O 1
ATOM 787 N N . ALA A 1 97 ? -2.708 1.868 3.511 1.00 97.00 97 ALA A N 1
ATOM 788 C CA . ALA A 1 97 ? -1.514 1.190 3.019 1.00 97.00 97 ALA A CA 1
ATOM 789 C C . ALA A 1 97 ? -1.070 1.711 1.659 1.00 97.00 97 ALA A C 1
ATOM 791 O O . ALA A 1 97 ? -1.884 1.899 0.750 1.00 97.00 97 ALA A O 1
ATOM 792 N N . ARG A 1 98 ? 0.245 1.893 1.536 1.00 96.31 98 ARG A N 1
ATOM 793 C CA . ARG A 1 98 ? 0.945 2.261 0.308 1.00 96.31 98 ARG A CA 1
ATOM 794 C C . ARG A 1 98 ? 1.991 1.206 -0.010 1.00 96.31 98 ARG A C 1
ATOM 796 O O . ARG A 1 98 ? 2.679 0.705 0.877 1.00 96.31 98 ARG A O 1
ATOM 803 N N . PHE A 1 99 ? 2.110 0.892 -1.288 1.00 95.94 99 PHE A N 1
ATOM 804 C CA . PHE A 1 99 ? 3.002 -0.130 -1.804 1.00 95.94 99 PHE A CA 1
ATOM 805 C C . PHE A 1 99 ? 3.757 0.445 -2.986 1.00 95.94 99 PHE A C 1
ATOM 807 O O . PHE A 1 99 ? 3.130 0.996 -3.887 1.00 95.94 99 PHE A O 1
ATOM 814 N N . PHE A 1 100 ? 5.074 0.308 -3.021 1.00 94.00 100 PHE A N 1
ATOM 815 C CA . PHE A 1 100 ? 5.848 0.750 -4.174 1.00 94.00 100 PHE A CA 1
ATOM 816 C C . PHE A 1 100 ? 7.072 -0.118 -4.407 1.00 94.00 100 PHE A C 1
ATOM 818 O O . PHE A 1 100 ? 7.512 -0.852 -3.523 1.00 94.00 100 PHE A O 1
ATOM 825 N N . ILE A 1 101 ? 7.586 -0.061 -5.629 1.00 91.44 101 ILE A N 1
ATOM 826 C CA . ILE A 1 101 ? 8.844 -0.696 -5.994 1.00 91.44 101 ILE A CA 1
ATOM 827 C C . ILE A 1 101 ? 9.906 0.381 -6.027 1.00 91.44 101 ILE A C 1
ATOM 829 O O . ILE A 1 101 ? 9.835 1.266 -6.874 1.00 91.44 101 ILE A O 1
ATOM 833 N N . ASP A 1 102 ? 10.887 0.256 -5.145 1.00 88.56 102 ASP A N 1
ATOM 834 C CA . ASP A 1 102 ? 12.044 1.137 -5.147 1.00 88.56 102 ASP A CA 1
ATOM 835 C C . ASP A 1 102 ? 12.994 0.720 -6.277 1.00 88.56 102 ASP A C 1
ATOM 837 O O . ASP A 1 102 ? 13.524 -0.397 -6.313 1.00 88.56 102 ASP A O 1
ATOM 841 N N . THR A 1 103 ? 13.147 1.605 -7.256 1.00 84.69 103 THR A N 1
ATOM 842 C CA . THR A 1 103 ? 13.945 1.370 -8.461 1.00 84.69 103 THR A CA 1
ATOM 843 C C . THR A 1 103 ? 15.323 2.017 -8.411 1.00 84.69 103 THR A C 1
ATOM 845 O O . THR A 1 103 ? 16.176 1.676 -9.242 1.00 84.69 103 THR A O 1
ATOM 848 N N . ASN A 1 104 ? 15.553 2.926 -7.462 1.00 87.00 104 ASN A N 1
ATOM 849 C CA . ASN A 1 104 ? 16.799 3.678 -7.325 1.00 87.00 104 ASN A CA 1
ATOM 850 C C . ASN A 1 104 ? 17.474 3.541 -5.949 1.00 87.00 104 ASN A C 1
ATOM 852 O O . ASN A 1 104 ? 18.516 4.163 -5.745 1.00 87.00 104 ASN A O 1
ATOM 856 N N . ASP A 1 105 ? 16.936 2.682 -5.082 1.00 86.06 105 ASP A N 1
ATOM 857 C CA . ASP A 1 105 ? 17.465 2.303 -3.768 1.00 86.06 105 ASP A CA 1
ATOM 858 C C . ASP A 1 105 ? 17.490 3.464 -2.755 1.00 86.06 105 ASP A C 1
ATOM 860 O O . ASP A 1 105 ? 18.397 3.580 -1.927 1.00 86.06 105 ASP A O 1
ATOM 864 N N . ASN A 1 106 ? 16.510 4.374 -2.830 1.00 88.62 106 ASN A N 1
ATOM 865 C CA . ASN A 1 106 ? 16.395 5.516 -1.914 1.00 88.62 106 ASN A CA 1
ATOM 866 C C . ASN A 1 106 ? 15.377 5.309 -0.770 1.00 88.62 106 ASN A C 1
ATOM 868 O O . ASN A 1 106 ? 15.239 6.177 0.101 1.00 88.62 106 ASN A O 1
ATOM 872 N N . GLN A 1 107 ? 14.692 4.163 -0.763 1.00 89.06 107 GLN A N 1
ATOM 873 C CA . GLN A 1 107 ? 13.681 3.706 0.193 1.00 89.06 107 GLN A CA 1
ATOM 874 C C . GLN A 1 107 ? 12.439 4.600 0.289 1.00 89.06 107 GLN A C 1
ATOM 876 O O . GLN A 1 107 ? 11.689 4.534 1.269 1.00 89.06 107 GLN A O 1
ATOM 881 N N . LYS A 1 108 ? 12.205 5.443 -0.714 1.00 89.50 108 LYS A N 1
ATOM 882 C CA . LYS A 1 108 ? 11.113 6.410 -0.773 1.00 89.50 108 LYS A CA 1
ATOM 883 C C . LYS A 1 108 ? 10.397 6.274 -2.103 1.00 89.50 108 LYS A C 1
ATOM 885 O O . LYS A 1 108 ? 11.004 5.978 -3.117 1.00 89.50 108 LYS A O 1
ATOM 890 N N . LEU A 1 109 ? 9.096 6.542 -2.093 1.00 90.19 109 LEU A N 1
ATOM 891 C CA . LEU A 1 109 ? 8.373 6.670 -3.345 1.00 90.19 109 LEU A CA 1
ATOM 892 C C . LEU A 1 109 ? 8.803 7.962 -4.034 1.00 90.19 109 LEU A C 1
ATOM 894 O O . LEU A 1 109 ? 8.551 9.058 -3.523 1.00 90.19 109 LEU A O 1
ATOM 898 N N . ASP A 1 110 ? 9.384 7.831 -5.219 1.00 89.12 110 ASP A N 1
ATOM 899 C CA . ASP A 1 110 ? 9.720 8.997 -6.015 1.00 89.12 110 ASP A CA 1
ATOM 900 C C . ASP A 1 110 ? 8.502 9.578 -6.737 1.00 89.12 110 ASP A C 1
ATOM 902 O O . ASP A 1 110 ? 7.747 8.899 -7.448 1.00 89.12 110 ASP A O 1
ATOM 906 N N . VAL A 1 111 ? 8.371 10.898 -6.628 1.00 88.69 111 VAL A N 1
ATOM 907 C CA . VAL A 1 111 ? 7.357 11.694 -7.317 1.00 88.69 111 VAL A CA 1
ATOM 908 C C . VAL A 1 111 ? 8.017 12.720 -8.233 1.00 88.69 111 VAL A C 1
ATOM 910 O O . VAL A 1 111 ? 9.046 13.318 -7.929 1.00 88.69 111 VAL A O 1
ATOM 913 N N . SER A 1 112 ? 7.424 12.924 -9.406 1.00 87.50 112 SER A N 1
ATOM 914 C CA . SER A 1 112 ? 7.846 13.969 -10.343 1.00 87.50 112 SER A CA 1
ATOM 915 C C . SER A 1 112 ? 7.473 15.370 -9.843 1.00 87.50 112 SER A C 1
ATOM 917 O O . SER A 1 112 ? 6.640 15.523 -8.956 1.00 87.50 112 SER A O 1
ATOM 919 N N . SER A 1 113 ? 8.017 16.415 -10.475 1.00 85.12 113 SER A N 1
ATOM 920 C CA . SER A 1 113 ? 7.751 17.824 -10.127 1.00 85.12 113 SER A CA 1
ATOM 921 C C . SER A 1 113 ? 6.279 18.254 -10.199 1.00 85.12 113 SER A C 1
ATOM 923 O O . SER A 1 113 ? 5.928 19.299 -9.663 1.00 85.12 113 SER A O 1
ATOM 925 N N . ILE A 1 114 ? 5.424 17.464 -10.854 1.00 83.94 114 ILE A N 1
ATOM 926 C CA . ILE A 1 114 ? 3.972 17.675 -10.944 1.00 83.94 114 ILE A CA 1
ATOM 927 C C . ILE A 1 114 ? 3.171 16.744 -10.013 1.00 83.94 114 ILE A C 1
ATOM 929 O O . ILE A 1 114 ? 1.967 16.606 -10.192 1.00 83.94 114 ILE A O 1
ATOM 933 N N . GLY A 1 115 ? 3.826 16.056 -9.070 1.00 82.94 115 GLY A N 1
ATOM 934 C CA . GLY A 1 115 ? 3.176 15.203 -8.063 1.00 82.94 115 GLY A CA 1
ATOM 935 C C . GLY A 1 115 ? 2.796 13.793 -8.530 1.00 82.94 115 GLY A C 1
ATOM 936 O O . GLY A 1 115 ? 2.146 13.058 -7.795 1.00 82.94 115 GLY A O 1
ATOM 937 N N . LEU A 1 116 ? 3.189 13.380 -9.743 1.00 86.50 116 LEU A N 1
ATOM 938 C CA . LEU A 1 116 ? 2.921 12.021 -10.228 1.00 86.50 116 LEU A CA 1
ATOM 939 C C . LEU A 1 116 ? 4.026 11.046 -9.797 1.00 86.50 116 LEU A C 1
ATOM 941 O O . LEU A 1 116 ? 5.191 11.341 -10.103 1.00 86.50 116 LEU A O 1
ATOM 945 N N . PRO A 1 117 ? 3.683 9.878 -9.222 1.00 88.00 117 PRO A N 1
ATOM 946 C CA . PRO A 1 117 ? 4.623 8.788 -8.979 1.00 88.00 117 PRO A CA 1
ATOM 947 C C . PRO A 1 117 ? 5.392 8.404 -10.247 1.00 88.00 117 PRO A C 1
ATOM 949 O O . PRO A 1 117 ? 4.810 8.277 -11.333 1.00 88.00 117 PRO A O 1
ATOM 952 N N . VAL A 1 118 ? 6.712 8.263 -10.133 1.00 88.00 118 VAL A N 1
ATOM 953 C CA . VAL A 1 118 ? 7.564 7.796 -11.243 1.00 88.00 118 VAL A CA 1
ATOM 954 C C . VAL A 1 118 ? 7.906 6.316 -11.138 1.00 88.00 118 VAL A C 1
ATOM 956 O O . VAL A 1 118 ? 8.293 5.716 -12.141 1.00 88.00 118 VAL A O 1
ATOM 959 N N . GLU A 1 119 ? 7.679 5.729 -9.970 1.00 89.25 119 GLU A N 1
ATOM 960 C CA . GLU A 1 119 ? 7.880 4.315 -9.685 1.00 89.25 119 GLU A CA 1
ATOM 961 C C . GLU A 1 119 ? 6.551 3.548 -9.672 1.00 89.25 119 GLU A C 1
ATOM 963 O O . GLU A 1 119 ? 5.483 4.154 -9.519 1.00 89.25 119 GLU A O 1
ATOM 968 N N . PRO A 1 120 ? 6.575 2.214 -9.858 1.00 90.88 120 PRO A N 1
ATOM 969 C CA . PRO A 1 120 ? 5.388 1.390 -9.693 1.00 90.88 120 PRO A CA 1
ATOM 970 C C . PRO A 1 120 ? 4.829 1.532 -8.282 1.00 90.88 120 PRO A C 1
ATOM 972 O O . PRO A 1 120 ? 5.498 1.182 -7.314 1.00 90.88 120 PRO A O 1
ATOM 975 N N . VAL A 1 121 ? 3.589 2.006 -8.180 1.00 93.75 121 VAL A N 1
ATOM 976 C CA . VAL A 1 121 ? 2.923 2.259 -6.901 1.00 93.75 121 VAL A CA 1
ATOM 977 C C . VAL A 1 121 ? 1.509 1.691 -6.902 1.00 93.75 121 VAL A C 1
ATOM 979 O O . VAL A 1 121 ? 0.833 1.638 -7.932 1.00 93.75 121 VAL A O 1
ATOM 982 N N . GLY A 1 122 ? 1.053 1.257 -5.7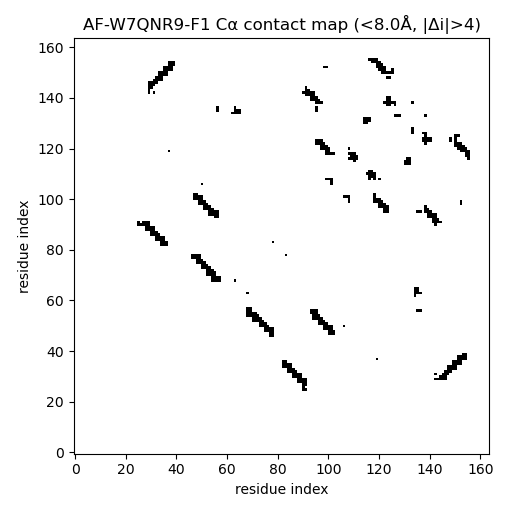38 1.00 94.94 122 GLY A N 1
ATOM 983 C CA . GLY A 1 122 ? -0.313 0.855 -5.459 1.00 94.94 122 GLY A CA 1
ATOM 984 C C . GLY A 1 122 ? -0.695 1.223 -4.033 1.00 94.94 122 GLY A C 1
ATOM 985 O O . GLY A 1 122 ? 0.144 1.545 -3.195 1.00 94.94 122 GLY A O 1
ATOM 986 N N . PHE A 1 123 ? -1.990 1.184 -3.768 1.00 96.56 123 PHE A N 1
ATOM 987 C CA . PHE A 1 123 ? -2.578 1.604 -2.503 1.00 96.56 123 PHE A CA 1
ATOM 988 C C . PHE A 1 123 ? -3.663 0.608 -2.109 1.00 96.56 123 PHE A C 1
ATOM 990 O O . PHE A 1 123 ? -4.198 -0.097 -2.976 1.00 96.56 123 PHE A O 1
ATOM 997 N N . ALA A 1 124 ? -4.022 0.562 -0.824 1.00 95.62 124 ALA A N 1
ATOM 998 C CA . ALA A 1 124 ? -5.207 -0.192 -0.419 1.00 95.62 124 ALA A CA 1
ATOM 999 C C . ALA A 1 124 ? -6.443 0.307 -1.193 1.00 95.62 124 ALA A C 1
ATOM 1001 O O . ALA A 1 124 ? -6.502 1.465 -1.599 1.00 95.62 124 ALA A O 1
ATOM 1002 N N . ASN A 1 125 ? -7.404 -0.584 -1.446 1.00 95.38 125 ASN A N 1
ATOM 1003 C CA . ASN A 1 125 ? -8.600 -0.355 -2.276 1.00 95.38 125 ASN A CA 1
ATOM 1004 C C . ASN A 1 125 ? -8.361 -0.054 -3.768 1.00 95.38 125 ASN A C 1
ATOM 1006 O O . ASN A 1 125 ? -9.327 0.073 -4.517 1.00 95.38 125 ASN A O 1
ATOM 1010 N N . ASN A 1 126 ? -7.111 0.002 -4.239 1.00 95.69 126 ASN A N 1
ATOM 1011 C CA . ASN A 1 126 ? -6.768 0.232 -5.648 1.00 95.69 126 ASN A CA 1
ATOM 1012 C C . ASN A 1 126 ? -7.438 1.476 -6.294 1.00 95.69 126 ASN A C 1
ATOM 1014 O O . ASN A 1 126 ? -8.019 1.344 -7.383 1.00 95.69 126 ASN A O 1
ATOM 1018 N N . PRO A 1 127 ? -7.349 2.676 -5.682 1.00 93.75 127 PRO A N 1
ATOM 1019 C CA . PRO A 1 127 ? -7.903 3.909 -6.239 1.00 93.75 127 PRO A CA 1
ATOM 1020 C C . PRO A 1 127 ? -7.313 4.257 -7.613 1.00 93.75 127 PRO A C 1
ATOM 1022 O O . PRO A 1 127 ? -6.284 3.736 -8.061 1.00 93.75 127 PRO A O 1
ATOM 1025 N N . ILE A 1 128 ? -7.995 5.156 -8.321 1.00 87.56 128 ILE A N 1
ATOM 1026 C CA . ILE A 1 128 ? -7.581 5.613 -9.647 1.00 87.56 128 ILE A CA 1
ATOM 1027 C C . ILE A 1 128 ? -6.497 6.690 -9.499 1.00 87.56 128 ILE A C 1
ATOM 1029 O O . ILE A 1 128 ? -6.740 7.753 -8.949 1.00 87.56 128 ILE A O 1
ATOM 1033 N N . LEU A 1 129 ? -5.314 6.440 -10.065 1.00 86.88 129 LEU A N 1
ATOM 1034 C CA . LEU A 1 129 ? -4.141 7.321 -9.953 1.00 86.88 129 LEU A CA 1
ATOM 1035 C C . LEU A 1 129 ? -4.036 8.357 -11.090 1.00 86.88 129 LEU A C 1
ATOM 1037 O O . LEU A 1 129 ? -2.962 8.566 -11.652 1.00 86.88 129 LEU A O 1
ATOM 1041 N N . THR A 1 130 ? -5.149 8.968 -11.511 1.00 81.06 130 THR A N 1
ATOM 1042 C CA . THR A 1 130 ? -5.156 9.892 -12.668 1.00 81.06 130 THR A CA 1
ATOM 1043 C C . THR A 1 130 ? -4.418 11.202 -12.412 1.00 81.06 130 THR A C 1
ATOM 1045 O O . THR A 1 130 ? -3.859 11.761 -13.354 1.00 81.06 130 THR A O 1
ATOM 1048 N N . PHE A 1 131 ? -4.399 11.679 -11.166 1.00 82.81 131 PHE A N 1
ATOM 1049 C CA . PHE A 1 131 ? -3.834 12.981 -10.790 1.00 82.81 131 PHE A CA 1
ATOM 1050 C C . PHE A 1 131 ? -2.707 12.891 -9.750 1.00 82.81 131 PHE A C 1
ATOM 1052 O O . PHE A 1 131 ? -2.350 13.900 -9.155 1.00 82.81 131 PHE A O 1
ATOM 1059 N N . GLY A 1 132 ? -2.116 11.707 -9.569 1.00 86.69 132 GLY A N 1
ATOM 1060 C CA . GLY A 1 132 ? -1.016 11.482 -8.629 1.00 86.69 132 GLY A CA 1
ATOM 1061 C C . GLY A 1 132 ? -1.365 10.446 -7.576 1.00 86.69 132 GLY A C 1
ATOM 1062 O O . GLY A 1 132 ? -2.147 9.528 -7.841 1.00 86.69 132 GLY A O 1
ATOM 1063 N N . GLU A 1 133 ? -0.741 10.578 -6.408 1.00 90.81 133 GLU A N 1
ATOM 1064 C CA . GLU A 1 133 ? -1.128 9.801 -5.232 1.00 90.81 133 GLU A CA 1
ATOM 1065 C C . GLU A 1 133 ? -2.574 10.155 -4.828 1.00 90.81 133 GLU A C 1
ATOM 1067 O O . GLU A 1 133 ? -2.966 11.321 -4.919 1.00 90.81 133 GLU A O 1
ATOM 1072 N N . PRO A 1 134 ? -3.384 9.167 -4.413 1.00 92.31 134 PRO A N 1
ATOM 1073 C CA . PRO A 1 134 ? -4.731 9.408 -3.915 1.00 92.31 134 PRO A CA 1
ATOM 1074 C C . PRO A 1 134 ? -4.657 10.095 -2.547 1.00 92.31 134 PRO A C 1
ATOM 1076 O O . PRO A 1 134 ? -3.600 10.106 -1.903 1.00 92.31 134 PRO A O 1
ATOM 1079 N N . ALA A 1 135 ? -5.785 10.601 -2.052 1.00 91.88 135 ALA A N 1
ATOM 1080 C CA . ALA A 1 135 ? -5.834 11.016 -0.656 1.00 91.88 135 ALA A CA 1
ATOM 1081 C C . ALA A 1 135 ? -5.589 9.789 0.248 1.00 91.88 135 ALA A C 1
ATOM 1083 O O . ALA A 1 135 ? -6.082 8.699 -0.063 1.00 91.88 135 ALA A O 1
ATOM 1084 N N . PRO A 1 136 ? -4.876 9.924 1.385 1.00 92.44 136 PRO A N 1
ATOM 1085 C CA . PRO A 1 136 ? -4.673 8.817 2.315 1.00 92.44 136 PRO A CA 1
ATOM 1086 C C . PRO A 1 136 ? -5.972 8.111 2.695 1.00 92.44 136 PRO A C 1
ATOM 1088 O O . PRO A 1 136 ? -6.001 6.887 2.713 1.00 92.44 136 PRO A O 1
ATOM 1091 N N . SER A 1 137 ? -7.057 8.868 2.894 1.00 91.94 137 SER A N 1
ATOM 1092 C CA . SER A 1 137 ? -8.401 8.359 3.197 1.00 91.94 137 SER A CA 1
ATOM 1093 C C . SER A 1 137 ? -8.962 7.389 2.154 1.00 91.94 137 SER A C 1
ATOM 1095 O O . SER A 1 137 ? -9.663 6.447 2.520 1.00 91.94 137 SER A O 1
ATOM 1097 N N . GLU A 1 138 ? -8.629 7.561 0.875 1.00 93.00 138 GLU A N 1
ATOM 1098 C CA . GLU A 1 138 ? -9.051 6.659 -0.207 1.00 93.00 138 GLU A CA 1
ATOM 1099 C C . GLU A 1 138 ? -8.285 5.327 -0.179 1.00 93.00 138 GLU A C 1
ATOM 1101 O O . GLU A 1 138 ? -8.748 4.314 -0.708 1.00 93.00 138 GLU A O 1
ATOM 1106 N N . ALA A 1 139 ? -7.127 5.316 0.481 1.00 95.50 139 ALA A N 1
ATOM 1107 C CA . ALA A 1 139 ? -6.240 4.174 0.635 1.00 95.50 139 ALA A CA 1
ATOM 1108 C C . ALA A 1 139 ? -6.376 3.485 2.004 1.00 95.50 139 ALA A C 1
ATOM 1110 O O . ALA A 1 139 ? -5.443 2.790 2.421 1.00 95.50 139 ALA A O 1
ATOM 1111 N N . CYS A 1 140 ? -7.503 3.669 2.705 1.00 95.12 140 CYS A N 1
ATOM 1112 C CA . CYS A 1 140 ? -7.742 3.088 4.028 1.00 95.12 140 CYS A CA 1
ATOM 1113 C C . CYS A 1 140 ? -8.748 1.935 4.041 1.00 95.12 140 CYS A C 1
ATOM 1115 O O . CYS A 1 140 ? -9.702 1.898 3.270 1.00 95.12 140 CYS A O 1
ATOM 1117 N N . PHE A 1 141 ? -8.569 1.013 4.978 1.00 96.00 141 PHE A N 1
ATOM 1118 C CA . PHE A 1 141 ? -9.409 -0.153 5.208 1.00 96.00 141 PHE A CA 1
ATOM 1119 C C . PHE A 1 141 ? -9.543 -0.412 6.714 1.00 96.00 141 PHE A C 1
ATOM 1121 O O . PHE A 1 141 ? -8.691 -0.016 7.513 1.00 96.00 141 PHE A O 1
ATOM 1128 N N . ALA A 1 142 ? -10.627 -1.077 7.105 1.00 95.69 142 ALA A N 1
ATOM 1129 C CA . ALA A 1 142 ? -10.824 -1.533 8.475 1.00 95.69 142 ALA A CA 1
ATOM 1130 C C . ALA A 1 142 ? -10.241 -2.941 8.645 1.00 95.69 142 ALA A C 1
ATOM 1132 O O . ALA A 1 142 ? -10.480 -3.816 7.815 1.00 95.69 142 ALA A O 1
ATOM 1133 N N . LEU A 1 143 ? -9.490 -3.157 9.724 1.00 96.19 143 LEU A N 1
ATOM 1134 C CA . LEU A 1 143 ? -9.051 -4.473 10.173 1.00 96.19 143 LEU A CA 1
ATOM 1135 C C . LEU A 1 143 ? -9.844 -4.836 11.430 1.00 96.19 143 LEU A C 1
ATOM 1137 O O . LEU A 1 143 ? -9.489 -4.424 12.529 1.00 96.19 143 LEU A O 1
ATOM 1141 N N . ASP A 1 144 ? -10.931 -5.579 11.268 1.00 95.56 144 ASP A N 1
ATOM 1142 C CA . ASP A 1 144 ? -11.790 -6.066 12.360 1.00 95.56 144 ASP A CA 1
ATOM 1143 C C . ASP A 1 144 ? -11.697 -7.590 12.559 1.00 95.56 144 ASP A C 1
ATOM 1145 O O . ASP A 1 144 ? -12.073 -8.127 13.602 1.00 95.56 144 ASP A O 1
ATOM 1149 N N . SER A 1 145 ? -11.153 -8.285 11.563 1.00 95.19 145 SER A N 1
ATOM 1150 C CA . SER A 1 145 ? -11.007 -9.731 11.480 1.00 95.19 145 SER A CA 1
ATOM 1151 C C . SER A 1 145 ? -9.800 -10.093 10.602 1.00 95.19 145 SER A C 1
ATOM 1153 O O . SER A 1 145 ? -9.048 -9.221 10.169 1.00 95.19 145 SER A O 1
ATOM 1155 N N . ALA A 1 146 ? -9.565 -11.387 10.370 1.00 96.81 146 ALA A N 1
ATOM 1156 C CA . ALA A 1 146 ? -8.552 -11.829 9.416 1.00 96.81 146 ALA A CA 1
ATOM 1157 C C . ALA A 1 146 ? -8.868 -11.281 8.015 1.00 96.81 146 ALA A C 1
ATOM 1159 O O . ALA A 1 146 ? -9.933 -11.575 7.474 1.00 96.81 146 ALA A O 1
ATOM 1160 N N . LEU A 1 147 ? -7.944 -10.518 7.428 1.00 97.44 147 LEU A N 1
ATOM 1161 C CA . LEU A 1 147 ? -8.183 -9.817 6.168 1.00 97.44 147 LEU A CA 1
ATOM 1162 C C . LEU A 1 147 ? -7.083 -10.101 5.150 1.00 97.44 147 LEU A C 1
ATOM 1164 O O . LEU A 1 147 ? -5.899 -10.104 5.479 1.00 97.44 147 LEU A O 1
ATOM 1168 N N . GLN A 1 148 ? -7.480 -10.276 3.893 1.00 97.88 148 GLN A N 1
ATOM 1169 C CA . GLN A 1 148 ? -6.570 -10.366 2.760 1.00 97.88 148 GLN A CA 1
ATOM 1170 C C . GLN A 1 148 ? -7.027 -9.413 1.656 1.00 97.88 148 GLN A C 1
ATOM 1172 O O . GLN A 1 148 ? -8.198 -9.423 1.280 1.00 97.88 148 GLN A O 1
ATOM 1177 N N . LEU A 1 149 ? -6.109 -8.591 1.145 1.00 97.56 149 LEU A N 1
ATOM 1178 C CA . LEU A 1 149 ? -6.380 -7.613 0.090 1.00 97.56 149 LEU A CA 1
ATOM 1179 C C . LEU A 1 149 ? -5.509 -7.881 -1.138 1.00 97.56 149 LEU A C 1
ATOM 1181 O O . LEU A 1 149 ? -4.304 -8.105 -1.022 1.00 97.56 149 LEU A O 1
ATOM 1185 N N . ASP A 1 150 ? -6.111 -7.783 -2.320 1.00 97.06 150 ASP A N 1
ATOM 1186 C CA . ASP A 1 150 ? -5.384 -7.790 -3.586 1.00 97.06 150 ASP A CA 1
ATOM 1187 C C . ASP A 1 150 ? -4.979 -6.363 -3.958 1.00 97.06 150 ASP A C 1
ATOM 1189 O O . ASP A 1 150 ? -5.823 -5.479 -4.138 1.00 97.06 150 ASP A O 1
ATOM 1193 N N . ILE A 1 151 ? -3.679 -6.141 -4.112 1.00 96.25 151 ILE A N 1
ATOM 1194 C CA . ILE A 1 151 ? -3.094 -4.842 -4.429 1.00 96.25 151 ILE A CA 1
ATOM 1195 C C . ILE A 1 151 ? -2.545 -4.871 -5.849 1.00 96.25 151 ILE A C 1
ATOM 1197 O O . ILE A 1 151 ? -1.867 -5.812 -6.264 1.00 96.25 151 ILE A O 1
ATOM 1201 N N . ARG A 1 152 ? -2.828 -3.813 -6.605 1.00 94.19 152 ARG A N 1
ATOM 1202 C CA . ARG A 1 152 ? -2.375 -3.627 -7.981 1.00 94.19 152 ARG A CA 1
ATOM 1203 C C . ARG A 1 152 ? -1.391 -2.475 -8.033 1.00 94.19 152 ARG A C 1
ATOM 1205 O O . ARG A 1 152 ? -1.791 -1.314 -7.954 1.00 94.19 152 ARG A O 1
ATOM 1212 N N . LEU A 1 153 ? -0.117 -2.797 -8.222 1.00 91.62 153 LEU A N 1
ATOM 1213 C CA . LEU A 1 153 ? 0.895 -1.796 -8.524 1.00 91.62 153 LEU A CA 1
ATOM 1214 C C . LEU A 1 153 ? 0.749 -1.371 -9.981 1.00 91.62 153 LEU A C 1
ATOM 1216 O O . LEU A 1 153 ? 0.662 -2.202 -10.896 1.00 91.62 153 LEU A O 1
ATOM 1220 N N . ARG A 1 154 ? 0.714 -0.059 -10.193 1.00 88.81 154 ARG A N 1
ATOM 1221 C CA . ARG A 1 154 ? 0.647 0.571 -11.507 1.00 88.81 154 ARG A CA 1
ATOM 1222 C C . ARG A 1 154 ? 1.948 1.315 -11.743 1.00 88.81 154 ARG A C 1
ATOM 1224 O O . ARG A 1 154 ? 2.286 2.234 -11.004 1.00 88.81 154 ARG A O 1
ATOM 1231 N N . ALA A 1 155 ? 2.666 0.923 -12.786 1.00 79.69 155 ALA A N 1
ATOM 1232 C CA . ALA A 1 155 ? 3.801 1.691 -13.267 1.00 79.69 155 ALA A CA 1
ATOM 1233 C C . ALA A 1 155 ? 3.315 2.900 -14.073 1.00 79.69 155 ALA A C 1
ATOM 1235 O O . ALA A 1 155 ? 2.287 2.856 -14.763 1.00 79.69 155 ALA A O 1
ATOM 1236 N N . LYS A 1 156 ? 4.088 3.987 -14.037 1.00 70.12 156 LYS A N 1
ATOM 1237 C CA . LYS A 1 156 ? 3.926 5.058 -15.013 1.00 70.12 156 LYS A CA 1
ATOM 1238 C C . LYS A 1 156 ? 4.190 4.467 -16.394 1.00 70.12 156 LYS A C 1
ATOM 1240 O O . LYS A 1 156 ? 5.308 4.041 -16.676 1.00 70.12 156 LYS A O 1
ATOM 1245 N N . LYS A 1 157 ? 3.189 4.499 -17.280 1.00 59.31 157 LYS A N 1
ATOM 1246 C CA . LYS A 1 157 ? 3.397 4.175 -18.696 1.00 59.31 157 LYS A CA 1
ATOM 1247 C C . LYS A 1 157 ? 4.504 5.086 -19.217 1.00 59.31 157 LYS A C 1
ATOM 1249 O O . LYS A 1 157 ? 4.284 6.287 -19.400 1.00 59.31 157 LYS A O 1
ATOM 1254 N N . SER A 1 158 ? 5.703 4.545 -19.431 1.00 51.62 158 SER A N 1
ATOM 1255 C CA . SER A 1 158 ? 6.725 5.296 -20.149 1.00 51.62 158 SER A CA 1
ATOM 1256 C C . SER A 1 158 ? 6.118 5.674 -21.500 1.00 51.62 158 SER A C 1
ATOM 1258 O O . SER A 1 158 ? 5.424 4.865 -22.128 1.00 51.62 158 SER A O 1
ATOM 1260 N N . LYS A 1 159 ? 6.302 6.925 -21.948 1.00 47.69 159 LYS A N 1
ATOM 1261 C CA . LYS A 1 159 ? 6.009 7.249 -23.346 1.00 47.69 159 LYS A CA 1
ATOM 1262 C C . LYS A 1 159 ? 6.823 6.245 -24.150 1.00 47.69 159 LYS A C 1
ATOM 1264 O O . LYS A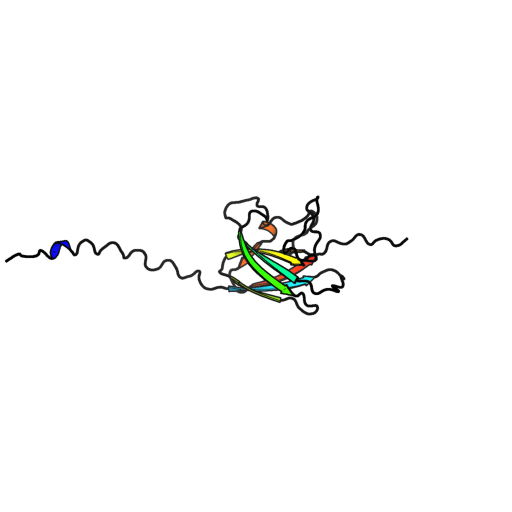 1 159 ? 8.051 6.320 -24.098 1.00 47.69 159 LYS A O 1
ATOM 1269 N N . ARG A 1 160 ? 6.163 5.304 -24.841 1.00 45.06 160 ARG A N 1
ATOM 1270 C CA . ARG A 1 1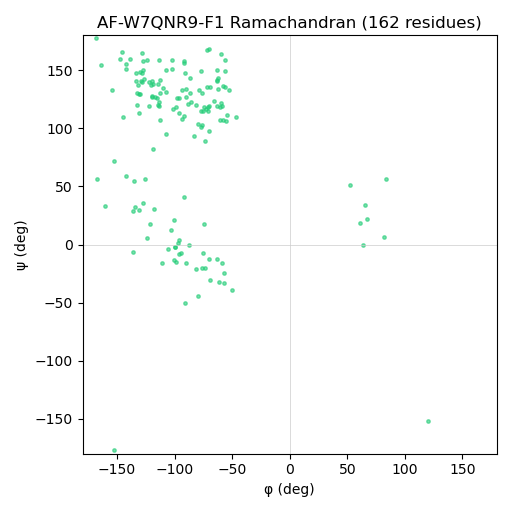60 ? 6.814 4.469 -25.852 1.00 45.06 160 ARG A CA 1
ATOM 1271 C C . ARG A 1 160 ? 7.624 5.447 -26.690 1.00 45.06 160 ARG A C 1
ATOM 1273 O O . ARG A 1 160 ? 7.032 6.311 -27.337 1.00 45.06 160 ARG A O 1
ATOM 1280 N N . ARG A 1 161 ? 8.957 5.409 -26.592 1.00 43.22 161 ARG A N 1
ATOM 1281 C CA . ARG A 1 161 ? 9.790 6.174 -27.514 1.00 43.22 161 ARG A CA 1
ATOM 1282 C C . ARG A 1 161 ? 9.422 5.608 -28.874 1.00 43.22 161 ARG A C 1
ATOM 1284 O O . ARG A 1 161 ? 9.718 4.446 -29.141 1.00 43.22 161 ARG A O 1
ATOM 1291 N N . PHE A 1 162 ? 8.675 6.377 -29.661 1.00 36.97 162 PHE A N 1
ATOM 1292 C CA . PHE A 1 162 ? 8.455 6.061 -31.058 1.00 36.97 162 PHE A CA 1
ATOM 1293 C C . PHE A 1 162 ? 9.855 6.005 -31.655 1.00 36.97 162 PHE A C 1
ATOM 1295 O O . PHE A 1 162 ? 10.560 7.016 -31.681 1.00 36.97 162 PHE A O 1
ATOM 1302 N N . LYS A 1 163 ? 10.320 4.795 -31.955 1.00 36.78 163 LYS A N 1
ATOM 1303 C CA . LYS A 1 163 ? 11.571 4.618 -32.672 1.00 36.78 163 LYS A CA 1
ATOM 1304 C C . LYS A 1 163 ? 11.240 5.083 -34.098 1.00 36.78 163 LYS A C 1
ATOM 1306 O O . LYS A 1 163 ? 10.308 4.502 -34.656 1.00 36.78 163 LYS A O 1
ATOM 1311 N N . PRO A 1 164 ? 11.843 6.181 -34.589 1.00 52.19 164 PRO A N 1
ATOM 1312 C CA . PRO A 1 164 ? 11.577 6.665 -35.939 1.00 52.19 164 PRO A CA 1
ATOM 1313 C C . PRO A 1 164 ? 11.920 5.599 -36.981 1.00 52.19 164 PRO A C 1
ATOM 1315 O O . PRO A 1 164 ? 12.797 4.748 -36.688 1.00 52.19 164 PRO A O 1
#

Sequence (164 aa):
MIRLNIAFLVRFLFCLLAFSSVKSLADSKLPLGFNITITDDFKYEKNFVIHTQIYQLPEQTTEVNWADILEVTSHHQPYKSDSNLVELKLPANQYCARFFIDTNDNQKLDVSSIGLPVEPVGFANNPILTFGEPAPSEACFALDSALQLDIRLRAKKSKRRFKP